Protein AF-A0AAN6D6W1-F1 (afdb_monomer)

Secondary structure (DSSP, 8-state):
--PPPPTT-HHHHHHHHHHHHHHHHHHHHH---HHHHHHHHHHHHHHHHHGGG---HHHHHHHS--------

pLDDT: mean 76.35, std 18.58, range [40.22, 95.0]

Organism: NCBI:txid1937702

Solvent-accessible surface area (backbone atoms only — not comparable to full-atom values): 4481 Å² total; per-residue (Å²): 132,88,74,78,60,52,66,92,33,76,67,37,52,53,50,52,55,50,48,54,54,48,54,52,49,53,46,50,76,76,34,87,49,68,70,62,34,52,54,50,50,52,50,52,51,50,55,54,59,72,53,67,76,62,69,50,63,69,58,58,62,66,71,54,73,72,79,76,76,82,85,127

Radius of gyration: 14.04 Å; Cα contacts (8 Å, |Δi|>4): 26; chains: 1; bounding box: 32×28×38 Å

Foldseek 3Di:
DPDLDQQPDPVVVVVLVVVLVVQLVVLCVPDVDPVVSVVVNVVSVVVSVVCNPVNDSVVVVVVPDDPPPDDD

Structure (mmCIF, N/CA/C/O backbone):
data_AF-A0AAN6D6W1-F1
#
_entry.id   AF-A0AAN6D6W1-F1
#
loop_
_atom_site.group_PDB
_atom_site.id
_atom_site.type_symbol
_atom_site.label_atom_id
_atom_site.label_alt_id
_atom_site.label_comp_id
_atom_site.label_asym_id
_atom_site.label_entity_id
_atom_site.label_seq_id
_atom_site.pdbx_PDB_ins_code
_atom_site.Cartn_x
_atom_site.Cartn_y
_atom_site.Cartn_z
_atom_site.occupancy
_atom_site.B_iso_or_equiv
_atom_site.auth_seq_id
_atom_site.auth_comp_id
_atom_site.auth_asym_id
_atom_site.auth_atom_id
_atom_site.pdbx_PDB_model_num
ATOM 1 N N . MET A 1 1 ? 1.287 -13.100 25.652 1.00 40.22 1 MET A N 1
ATOM 2 C CA . MET A 1 1 ? -0.097 -13.501 25.312 1.00 40.22 1 MET A CA 1
ATOM 3 C C . MET A 1 1 ? -0.455 -12.923 23.952 1.00 40.22 1 MET A C 1
ATOM 5 O O . MET A 1 1 ? -0.505 -11.707 23.821 1.00 40.22 1 MET A O 1
ATOM 9 N N . SER A 1 2 ? -0.622 -13.758 22.925 1.00 48.84 2 SER A N 1
ATOM 10 C CA . SER A 1 2 ? -1.101 -13.313 21.612 1.00 48.84 2 SER A CA 1
ATOM 11 C C . SER A 1 2 ? -2.583 -12.953 21.725 1.00 48.84 2 SER A C 1
ATOM 13 O O . SER A 1 2 ? -3.447 -13.825 21.767 1.00 48.84 2 SER A O 1
ATOM 15 N N . LYS A 1 3 ? -2.867 -11.653 21.840 1.00 59.03 3 LYS A N 1
ATOM 16 C CA . LYS A 1 3 ? -4.228 -11.112 21.852 1.00 59.03 3 LYS A CA 1
ATOM 17 C C . LYS A 1 3 ? -4.892 -11.491 20.528 1.00 59.03 3 LYS A C 1
ATOM 19 O O . LYS A 1 3 ? -4.396 -11.111 19.469 1.00 59.03 3 LYS A O 1
ATOM 24 N N . THR A 1 4 ? -5.960 -12.282 20.577 1.00 64.19 4 THR A N 1
ATOM 25 C CA . THR A 1 4 ? -6.748 -12.607 19.385 1.00 64.19 4 THR A CA 1
ATOM 26 C C . THR A 1 4 ? -7.268 -11.285 18.813 1.00 64.19 4 THR A C 1
ATOM 28 O O . THR A 1 4 ? -7.914 -10.541 19.557 1.00 64.19 4 THR A O 1
ATOM 31 N N . PRO A 1 5 ? -6.931 -10.920 17.563 1.00 66.31 5 PRO A N 1
ATOM 32 C CA . PRO A 1 5 ? -7.322 -9.628 17.025 1.00 66.31 5 PRO A CA 1
ATOM 33 C C . PRO A 1 5 ? -8.842 -9.595 16.888 1.00 66.31 5 PRO A C 1
ATOM 35 O O . PRO A 1 5 ? -9.428 -10.390 16.158 1.00 66.31 5 PRO A O 1
ATOM 38 N N . VAL A 1 6 ? -9.477 -8.684 17.624 1.00 72.25 6 VAL A N 1
ATOM 39 C CA . VAL A 1 6 ? -10.907 -8.416 17.471 1.00 72.25 6 VAL A CA 1
ATOM 40 C C . VAL A 1 6 ? -11.093 -7.729 16.113 1.00 72.25 6 VAL A C 1
ATOM 42 O O . VAL A 1 6 ? -10.435 -6.707 15.866 1.00 72.25 6 VAL A O 1
ATOM 45 N N . PRO A 1 7 ? -11.938 -8.267 15.216 1.00 72.56 7 PRO A N 1
ATOM 46 C CA . PRO A 1 7 ? -12.1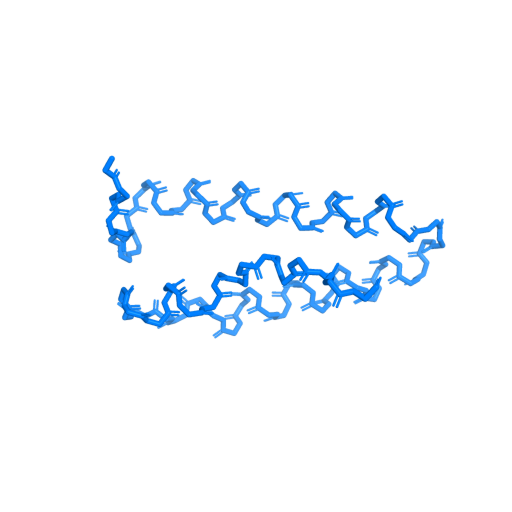66 -7.675 13.904 1.00 72.56 7 PRO A CA 1
ATOM 47 C C . PRO A 1 7 ? -12.670 -6.236 14.067 1.00 72.56 7 PRO A C 1
ATOM 49 O O . PRO A 1 7 ? -13.385 -5.915 15.013 1.00 72.56 7 PRO A O 1
ATOM 52 N N . PHE A 1 8 ? -12.229 -5.344 13.178 1.00 73.94 8 PHE A N 1
ATOM 53 C CA . PHE A 1 8 ? -12.592 -3.915 13.172 1.00 73.94 8 PHE A CA 1
ATOM 54 C C . PHE A 1 8 ? -12.309 -3.111 14.465 1.00 73.94 8 PHE A C 1
ATOM 56 O O . PHE A 1 8 ? -12.685 -1.945 14.550 1.00 73.94 8 PHE A O 1
ATOM 63 N N . SER A 1 9 ? -11.578 -3.665 15.442 1.00 83.31 9 SER A N 1
ATOM 64 C CA . SER A 1 9 ? -11.089 -2.909 16.604 1.00 83.31 9 SER A CA 1
ATOM 65 C C . SER A 1 9 ? -10.038 -1.865 16.187 1.00 83.31 9 SER A C 1
ATOM 67 O O . SER A 1 9 ? -9.223 -2.142 15.298 1.00 83.31 9 SER A O 1
ATOM 69 N N . PRO A 1 10 ? -9.956 -0.696 16.855 1.00 83.88 10 PRO A N 1
ATOM 70 C CA . PRO A 1 10 ? -8.895 0.289 16.622 1.00 83.88 10 PRO A CA 1
ATOM 71 C C . PRO A 1 10 ? -7.478 -0.297 16.745 1.00 83.88 10 PRO A C 1
ATOM 73 O O . PRO A 1 10 ? -6.550 0.164 16.081 1.00 83.88 10 PRO A O 1
ATOM 76 N N . GLU A 1 11 ? -7.291 -1.337 17.558 1.00 82.31 11 GLU A N 1
ATOM 77 C CA . GLU A 1 11 ? -6.012 -2.045 17.690 1.00 82.31 11 GLU A CA 1
ATOM 78 C C . GLU A 1 11 ? -5.703 -2.905 16.457 1.00 82.31 11 GLU A C 1
ATOM 80 O O . GLU A 1 11 ? -4.562 -2.947 15.983 1.00 82.31 11 GLU A O 1
ATOM 85 N N . ASN A 1 12 ? -6.728 -3.555 15.901 1.00 82.38 12 ASN A N 1
ATOM 86 C CA . ASN A 1 12 ? -6.607 -4.342 14.680 1.00 82.38 12 ASN A CA 1
ATOM 87 C C . ASN A 1 12 ? -6.293 -3.436 13.486 1.00 82.38 12 ASN A C 1
ATOM 89 O O . ASN A 1 12 ? -5.371 -3.722 12.731 1.00 82.38 12 ASN A O 1
ATOM 93 N N . ILE A 1 13 ? -6.952 -2.277 13.381 1.00 84.75 13 ILE A N 1
ATOM 94 C CA . ILE A 1 13 ? -6.664 -1.277 12.340 1.00 84.75 13 ILE A CA 1
ATOM 95 C C . ILE A 1 13 ? -5.188 -0.850 12.384 1.00 84.75 13 ILE A C 1
ATOM 97 O O . ILE A 1 13 ? -4.512 -0.843 11.353 1.00 84.75 13 ILE A O 1
ATOM 101 N N . LYS A 1 14 ? -4.648 -0.554 13.576 1.00 88.19 14 LYS A N 1
ATOM 102 C CA . LYS A 1 14 ? -3.222 -0.212 13.748 1.00 88.19 14 LYS A CA 1
ATOM 103 C C . LYS A 1 14 ? -2.300 -1.355 13.322 1.00 88.19 14 LYS A C 1
ATOM 105 O O . LYS A 1 14 ? -1.273 -1.117 12.680 1.00 88.19 14 LYS A O 1
ATOM 110 N N . THR A 1 15 ? -2.670 -2.585 13.664 1.00 86.56 15 THR A N 1
ATOM 111 C CA . THR A 1 15 ? -1.899 -3.794 13.350 1.00 86.56 15 THR A CA 1
ATOM 112 C C . THR A 1 15 ? -1.876 -4.055 11.844 1.00 86.56 15 THR A C 1
ATOM 114 O O . THR A 1 15 ? -0.797 -4.184 11.267 1.00 86.56 15 THR A O 1
ATOM 117 N N . VAL A 1 16 ? -3.039 -4.024 11.189 1.00 87.06 16 VAL A N 1
ATOM 118 C CA . VAL A 1 16 ? -3.193 -4.161 9.734 1.00 87.06 16 VAL A CA 1
ATOM 119 C C . VAL A 1 16 ? -2.424 -3.059 9.001 1.00 87.06 16 VAL A C 1
ATOM 121 O O . VAL A 1 16 ? -1.677 -3.351 8.069 1.00 87.06 16 VAL A O 1
ATOM 124 N N . ALA A 1 17 ? -2.507 -1.806 9.461 1.00 88.62 17 ALA A N 1
ATOM 125 C CA . ALA A 1 17 ? -1.749 -0.698 8.878 1.00 88.62 17 ALA A CA 1
ATOM 126 C C . ALA A 1 17 ? -0.226 -0.884 9.014 1.00 88.62 17 ALA A C 1
ATOM 128 O O . ALA A 1 17 ? 0.532 -0.531 8.108 1.00 88.62 17 ALA A O 1
ATOM 129 N N . SER A 1 18 ? 0.242 -1.431 10.141 1.00 90.62 18 SER A N 1
ATOM 130 C CA . SER A 1 18 ? 1.656 -1.767 10.346 1.00 90.62 18 SER A CA 1
ATOM 131 C C . SER A 1 18 ? 2.115 -2.892 9.420 1.00 90.62 18 SER A C 1
ATOM 133 O O . SER A 1 18 ? 3.163 -2.775 8.780 1.00 90.62 18 SER A O 1
ATOM 135 N N . LEU A 1 19 ? 1.300 -3.942 9.293 1.00 89.81 19 LEU A N 1
ATOM 136 C CA . LEU A 1 19 ? 1.561 -5.072 8.410 1.00 89.81 19 LEU A CA 1
ATOM 137 C C . LEU A 1 19 ? 1.636 -4.621 6.950 1.00 89.81 19 LEU A C 1
ATOM 139 O O . LEU A 1 19 ? 2.627 -4.905 6.288 1.00 89.81 19 LEU A O 1
ATOM 143 N N . TYR A 1 20 ? 0.664 -3.832 6.486 1.00 92.94 20 TYR A N 1
ATOM 144 C CA . TYR A 1 20 ? 0.637 -3.290 5.127 1.00 92.94 20 TYR A CA 1
ATOM 145 C C . TYR A 1 20 ? 1.906 -2.491 4.797 1.00 92.94 20 TYR A C 1
ATOM 147 O O . TYR A 1 20 ? 2.564 -2.735 3.783 1.00 92.94 20 TYR A O 1
ATOM 155 N N . ARG A 1 21 ? 2.321 -1.587 5.697 1.00 93.69 21 ARG A N 1
ATOM 156 C CA . ARG A 1 21 ? 3.570 -0.822 5.542 1.00 93.69 21 ARG A CA 1
ATOM 157 C C . ARG A 1 21 ? 4.800 -1.726 5.496 1.00 93.69 21 ARG A C 1
ATOM 159 O O . ARG A 1 21 ? 5.713 -1.468 4.713 1.00 93.69 21 ARG A O 1
ATOM 166 N N . ARG A 1 22 ? 4.846 -2.770 6.330 1.00 94.75 22 ARG A N 1
ATOM 167 C CA . ARG A 1 22 ? 5.954 -3.733 6.341 1.00 94.75 22 ARG A CA 1
ATOM 168 C C . ARG A 1 22 ? 6.001 -4.540 5.044 1.00 94.75 22 ARG A C 1
ATOM 170 O O . ARG A 1 22 ? 7.080 -4.662 4.484 1.00 94.75 22 ARG A O 1
ATOM 177 N N . SER A 1 23 ? 4.861 -5.006 4.537 1.00 93.56 23 SER A N 1
ATOM 178 C CA . SER A 1 23 ? 4.767 -5.738 3.269 1.00 93.56 23 SER A CA 1
ATOM 179 C C . SER A 1 23 ? 5.267 -4.911 2.085 1.00 93.56 23 SER A C 1
AT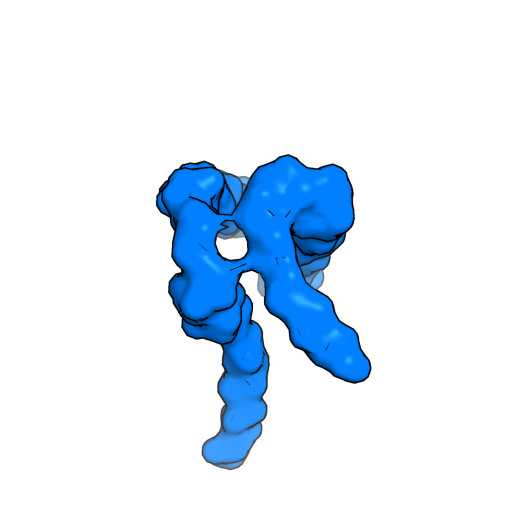OM 181 O O . SER A 1 23 ? 6.032 -5.423 1.272 1.00 93.56 23 SER A O 1
ATOM 183 N N . LEU A 1 24 ? 4.897 -3.627 2.009 1.00 93.94 24 LEU A N 1
ATOM 184 C CA . LEU A 1 24 ? 5.402 -2.729 0.966 1.00 93.94 24 LEU A CA 1
ATOM 185 C C . LEU A 1 24 ? 6.910 -2.498 1.079 1.00 93.94 24 LEU A C 1
ATOM 187 O O . LEU A 1 24 ? 7.602 -2.535 0.067 1.00 93.94 24 LEU A O 1
ATOM 191 N N . ARG A 1 25 ? 7.431 -2.296 2.297 1.00 94.38 25 ARG A N 1
ATOM 192 C CA . ARG A 1 25 ? 8.874 -2.117 2.507 1.00 94.38 25 ARG A CA 1
ATOM 193 C C . ARG A 1 25 ? 9.655 -3.366 2.112 1.00 94.38 25 ARG A C 1
ATOM 195 O O . ARG A 1 25 ? 10.575 -3.257 1.322 1.00 94.38 25 ARG A O 1
ATOM 202 N N . THR A 1 26 ? 9.224 -4.542 2.563 1.00 94.75 26 THR A N 1
ATOM 203 C CA . THR A 1 26 ? 9.838 -5.810 2.157 1.00 94.75 26 THR A CA 1
ATOM 204 C C . THR A 1 26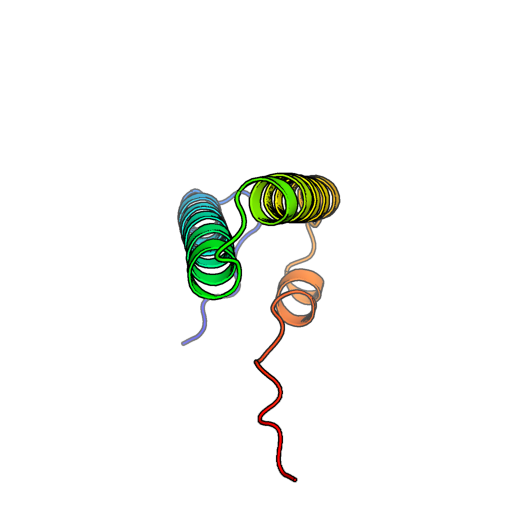 ? 9.800 -5.973 0.637 1.00 94.75 26 THR A C 1
ATOM 206 O O . THR A 1 26 ? 10.815 -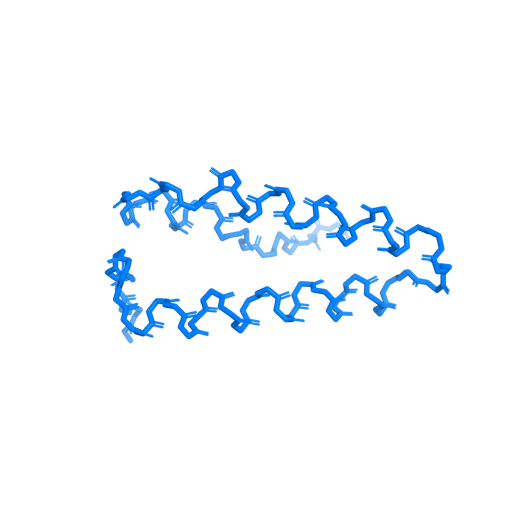6.306 0.042 1.00 94.75 26 THR A O 1
ATOM 209 N N . ALA A 1 27 ? 8.681 -5.670 -0.026 1.00 92.75 27 ALA A N 1
ATOM 210 C CA . ALA A 1 27 ? 8.627 -5.708 -1.487 1.00 92.75 27 ALA A CA 1
ATOM 211 C C . ALA A 1 27 ? 9.605 -4.720 -2.151 1.00 92.75 27 ALA A C 1
ATOM 213 O O . ALA A 1 27 ? 10.165 -5.045 -3.190 1.00 92.75 27 ALA A O 1
ATOM 214 N N . ALA A 1 28 ? 9.828 -3.540 -1.568 1.00 92.50 28 ALA A N 1
ATOM 215 C CA . ALA A 1 28 ? 10.814 -2.581 -2.065 1.00 92.50 28 ALA A CA 1
ATOM 216 C C . ALA A 1 28 ? 12.258 -3.063 -1.853 1.00 92.50 28 ALA A C 1
ATOM 218 O O . ALA A 1 28 ? 13.080 -2.893 -2.746 1.00 92.50 28 ALA A O 1
ATOM 219 N N . ASP A 1 29 ? 12.546 -3.702 -0.715 1.00 93.56 29 ASP A N 1
ATOM 220 C CA . ASP A 1 29 ? 13.873 -4.242 -0.398 1.00 93.56 29 ASP A CA 1
ATOM 221 C C . ASP A 1 29 ? 14.280 -5.357 -1.382 1.00 93.56 29 ASP A C 1
ATOM 223 O O . ASP A 1 29 ? 15.439 -5.446 -1.774 1.00 93.56 29 ASP A O 1
ATOM 227 N N . TRP A 1 30 ? 13.323 -6.190 -1.815 1.00 93.88 30 TRP A N 1
ATOM 228 C CA . TRP A 1 30 ? 13.569 -7.295 -2.754 1.00 93.88 30 TRP A CA 1
ATOM 229 C C . TRP A 1 30 ? 13.485 -6.902 -4.236 1.00 93.88 30 TRP A C 1
ATOM 231 O O . TRP A 1 30 ? 13.976 -7.641 -5.089 1.00 93.88 30 TRP A O 1
ATOM 241 N N . ILE A 1 31 ? 12.825 -5.791 -4.579 1.00 93.62 31 ILE A N 1
ATOM 242 C CA . ILE A 1 31 ? 12.531 -5.430 -5.971 1.00 93.62 31 ILE A CA 1
ATOM 243 C C . ILE A 1 31 ? 13.183 -4.094 -6.319 1.00 93.62 31 ILE A C 1
ATOM 245 O O . ILE A 1 31 ? 12.598 -3.026 -6.152 1.00 93.62 31 ILE A O 1
ATOM 249 N N . ASN A 1 32 ? 14.370 -4.159 -6.921 1.00 90.75 32 ASN A N 1
ATOM 250 C CA . ASN A 1 32 ? 15.105 -2.970 -7.359 1.00 90.75 32 ASN A CA 1
ATOM 251 C C . ASN A 1 32 ? 14.423 -2.233 -8.531 1.00 90.75 32 ASN A C 1
ATOM 253 O O . ASN A 1 32 ? 14.601 -1.028 -8.701 1.00 90.75 32 ASN A O 1
ATOM 257 N N . ARG A 1 33 ? 13.640 -2.937 -9.365 1.00 93.38 33 ARG A N 1
ATOM 258 C CA . ARG A 1 33 ? 12.965 -2.351 -10.537 1.00 93.38 33 ARG A CA 1
ATOM 259 C C . ARG A 1 33 ? 11.608 -1.739 -10.180 1.00 93.38 33 ARG A C 1
ATOM 261 O O . ARG A 1 33 ? 10.697 -2.431 -9.727 1.00 93.38 33 ARG A O 1
ATOM 268 N N . ARG A 1 34 ? 11.430 -0.452 -10.503 1.00 91.62 34 ARG A N 1
ATOM 269 C CA . ARG A 1 34 ? 10.215 0.319 -10.179 1.00 91.62 34 ARG A CA 1
ATOM 270 C C . ARG A 1 34 ? 8.936 -0.274 -10.787 1.00 91.62 34 ARG A C 1
ATOM 272 O O . ARG A 1 34 ? 7.917 -0.286 -10.102 1.00 91.62 34 ARG A O 1
ATOM 279 N N . ASP A 1 35 ? 8.986 -0.786 -12.016 1.00 93.19 35 ASP A N 1
ATOM 280 C CA . ASP A 1 35 ? 7.812 -1.346 -12.713 1.00 93.19 35 ASP A CA 1
ATOM 281 C C . ASP A 1 35 ? 7.272 -2.587 -11.992 1.00 93.19 35 ASP A C 1
ATOM 283 O O . ASP A 1 35 ? 6.087 -2.681 -11.672 1.00 93.19 35 ASP A O 1
ATOM 287 N N . PHE A 1 36 ? 8.175 -3.508 -11.646 1.00 93.69 36 PHE A N 1
ATOM 288 C CA . PHE A 1 36 ? 7.841 -4.714 -10.894 1.00 93.69 36 PHE A CA 1
ATOM 289 C C . PHE A 1 36 ? 7.359 -4.3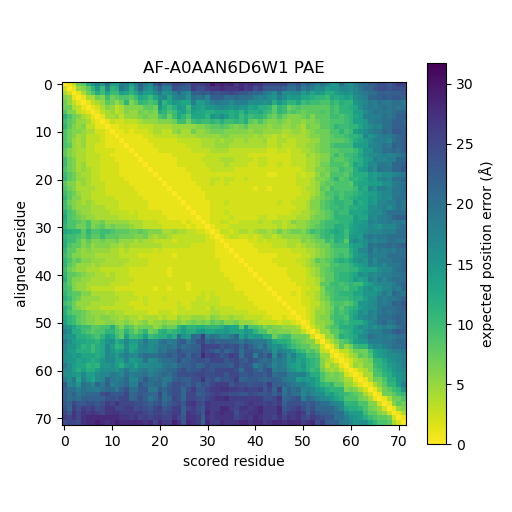81 -9.486 1.00 93.69 36 PHE A C 1
ATOM 291 O O . PHE A 1 36 ? 6.395 -4.981 -9.012 1.00 93.69 36 PHE A O 1
ATOM 298 N N . TYR A 1 37 ? 7.967 -3.383 -8.836 1.00 94.88 37 TYR A N 1
ATOM 299 C CA . TYR A 1 37 ? 7.498 -2.917 -7.536 1.00 94.88 37 TYR A CA 1
ATOM 300 C C . TYR A 1 37 ? 6.066 -2.376 -7.622 1.00 94.88 37 TYR A C 1
ATOM 302 O O . TYR A 1 37 ? 5.246 -2.683 -6.761 1.00 94.88 37 TYR A O 1
ATOM 310 N N . ARG A 1 38 ? 5.722 -1.614 -8.670 1.00 93.50 38 ARG A N 1
ATOM 311 C CA . ARG A 1 38 ? 4.353 -1.111 -8.872 1.00 93.50 38 ARG A CA 1
ATOM 312 C C . ARG A 1 38 ? 3.352 -2.248 -9.061 1.00 93.50 38 ARG A C 1
ATOM 314 O O . ARG A 1 38 ? 2.311 -2.226 -8.406 1.00 93.50 38 ARG A O 1
ATOM 321 N N . ALA A 1 39 ? 3.685 -3.247 -9.877 1.00 95.00 39 ALA A N 1
ATOM 322 C CA . ALA A 1 39 ? 2.847 -4.430 -10.061 1.00 95.00 39 ALA A CA 1
ATOM 323 C C . ALA A 1 39 ? 2.650 -5.197 -8.740 1.00 95.00 39 ALA A C 1
ATOM 325 O O . ALA A 1 39 ? 1.522 -5.511 -8.362 1.00 95.00 39 ALA A O 1
ATOM 326 N N . LYS A 1 40 ? 3.728 -5.414 -7.976 1.00 93.38 40 LYS A N 1
ATOM 327 C CA . LYS A 1 40 ? 3.659 -6.084 -6.670 1.00 93.38 40 LYS A CA 1
ATOM 328 C C . LYS A 1 40 ? 2.922 -5.277 -5.610 1.00 93.38 40 LYS A C 1
ATOM 330 O O . LYS A 1 40 ? 2.170 -5.852 -4.833 1.00 93.38 40 LYS A O 1
ATOM 335 N N . ALA A 1 41 ? 3.063 -3.957 -5.594 1.00 93.38 41 ALA A N 1
ATOM 336 C CA . ALA A 1 41 ? 2.306 -3.095 -4.694 1.00 93.38 41 ALA A CA 1
ATOM 337 C C . ALA A 1 41 ? 0.797 -3.146 -4.994 1.00 93.38 41 ALA A C 1
ATOM 339 O O . ALA A 1 41 ? -0.007 -3.184 -4.061 1.00 93.38 41 ALA A O 1
ATOM 340 N N . ALA A 1 42 ? 0.407 -3.189 -6.274 1.00 94.31 42 ALA A N 1
ATOM 341 C CA . ALA A 1 42 ? -0.988 -3.365 -6.675 1.00 94.31 42 ALA A CA 1
ATOM 342 C C . ALA A 1 42 ? -1.534 -4.735 -6.240 1.00 94.31 42 ALA A C 1
ATOM 344 O O . ALA A 1 42 ? -2.628 -4.810 -5.683 1.00 94.31 42 ALA A O 1
ATOM 345 N N . GLU A 1 43 ? -0.744 -5.798 -6.408 1.00 94.00 43 GLU A N 1
ATOM 346 C CA . GLU A 1 43 ? -1.087 -7.146 -5.944 1.00 94.00 43 GLU A CA 1
ATOM 347 C C . GLU A 1 43 ? -1.258 -7.203 -4.416 1.00 94.00 43 GLU A C 1
ATOM 349 O O . GLU A 1 43 ? -2.256 -7.728 -3.925 1.00 94.00 43 GLU A O 1
ATOM 354 N N . ILE A 1 44 ? -0.327 -6.617 -3.651 1.00 92.00 44 ILE A N 1
ATOM 355 C CA . ILE A 1 44 ? -0.427 -6.517 -2.188 1.00 92.00 44 ILE A CA 1
ATOM 356 C C . ILE A 1 44 ? -1.715 -5.783 -1.810 1.00 92.00 44 ILE A C 1
ATOM 358 O O . ILE A 1 44 ? -2.479 -6.281 -0.988 1.00 92.00 44 ILE A O 1
ATOM 362 N N . ARG A 1 45 ? -2.007 -4.637 -2.435 1.00 92.06 45 ARG A N 1
ATOM 363 C CA . ARG A 1 45 ? -3.242 -3.891 -2.166 1.00 92.06 45 ARG A CA 1
ATOM 364 C C . ARG A 1 45 ? -4.490 -4.726 -2.451 1.00 92.06 45 ARG A C 1
ATOM 366 O O . ARG A 1 45 ? -5.395 -4.735 -1.624 1.00 92.06 45 ARG A O 1
ATOM 373 N N . HIS A 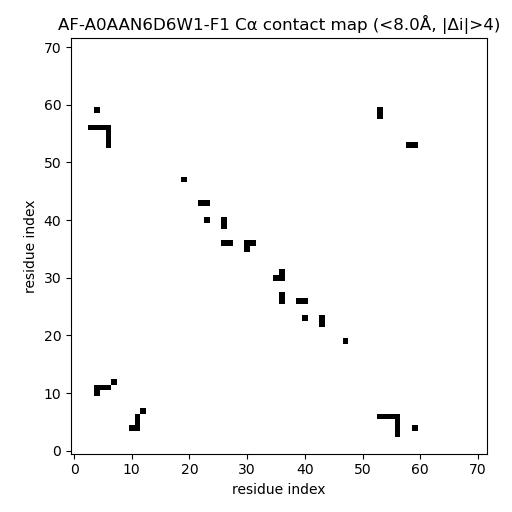1 46 ? -4.524 -5.440 -3.574 1.00 91.56 46 HIS A N 1
ATOM 374 C CA . HIS A 1 46 ? -5.647 -6.304 -3.930 1.00 91.56 46 HIS A CA 1
ATOM 375 C C . HIS A 1 46 ? -5.866 -7.406 -2.887 1.00 91.56 46 HIS A C 1
ATOM 377 O O . HIS A 1 46 ? -6.983 -7.579 -2.409 1.00 91.56 46 HIS A O 1
ATOM 383 N N . ARG A 1 47 ? -4.793 -8.080 -2.456 1.00 87.31 47 ARG A N 1
ATOM 384 C CA . ARG A 1 47 ? -4.855 -9.108 -1.406 1.00 87.31 47 ARG A CA 1
ATOM 385 C C . ARG A 1 47 ? -5.403 -8.548 -0.092 1.00 87.31 47 ARG A C 1
ATOM 387 O O . ARG A 1 47 ? -6.239 -9.188 0.536 1.00 87.31 47 ARG A O 1
ATOM 394 N N . PHE A 1 48 ? -4.973 -7.356 0.324 1.00 88.19 48 PHE A N 1
ATOM 395 C CA . PHE A 1 48 ? -5.500 -6.719 1.537 1.00 88.19 48 PHE A CA 1
ATOM 396 C C . PHE A 1 48 ? -6.983 -6.336 1.403 1.00 88.19 48 PHE A C 1
ATOM 398 O O . PHE A 1 48 ? -7.727 -6.508 2.363 1.00 88.19 48 PHE A O 1
ATOM 405 N N . GLU A 1 49 ? -7.429 -5.877 0.229 1.00 86.50 49 GLU A N 1
ATOM 406 C CA . GLU A 1 49 ? -8.845 -5.555 -0.004 1.00 86.50 49 GLU A CA 1
ATOM 407 C C . GLU A 1 49 ? -9.723 -6.815 -0.016 1.00 86.50 49 GLU A C 1
ATOM 409 O O . GLU A 1 49 ? -10.782 -6.824 0.602 1.00 86.50 49 GLU A O 1
ATOM 414 N N . GLN A 1 50 ? -9.259 -7.912 -0.627 1.00 85.25 50 GLN A N 1
ATOM 415 C CA . GLN A 1 50 ? -9.961 -9.203 -0.599 1.00 85.25 50 GLN A CA 1
ATOM 416 C C . GLN A 1 50 ? -10.146 -9.737 0.828 1.00 85.25 50 GLN A C 1
ATOM 418 O O . GLN A 1 50 ? -11.168 -10.340 1.140 1.00 85.25 50 GLN A O 1
ATOM 423 N N . ASN A 1 51 ? -9.175 -9.486 1.710 1.00 76.12 51 ASN A N 1
ATOM 424 C CA . ASN A 1 51 ? -9.208 -9.935 3.102 1.00 76.12 51 ASN A CA 1
ATOM 425 C C . ASN A 1 51 ? -9.873 -8.922 4.055 1.00 76.12 51 ASN A C 1
ATOM 427 O O . ASN A 1 51 ? -9.926 -9.154 5.262 1.00 76.12 51 ASN A O 1
ATOM 431 N N . ARG A 1 52 ? -10.405 -7.802 3.545 1.00 71.06 52 ARG A N 1
ATOM 432 C CA . ARG A 1 52 ? -11.039 -6.748 4.356 1.00 71.06 52 ARG A CA 1
ATOM 433 C C . ARG A 1 52 ? -12.306 -7.219 5.074 1.00 71.06 52 ARG A C 1
ATOM 435 O O . ARG A 1 52 ? -12.624 -6.702 6.143 1.00 71.06 52 ARG A O 1
ATOM 442 N N . ASN A 1 53 ? -13.003 -8.197 4.499 1.00 65.31 53 ASN A N 1
ATOM 443 C CA . ASN A 1 53 ? -14.270 -8.717 5.015 1.00 65.31 53 ASN A CA 1
ATOM 444 C C . ASN A 1 53 ? -14.100 -9.961 5.899 1.00 65.31 53 ASN A C 1
ATOM 446 O O . ASN A 1 53 ? -15.10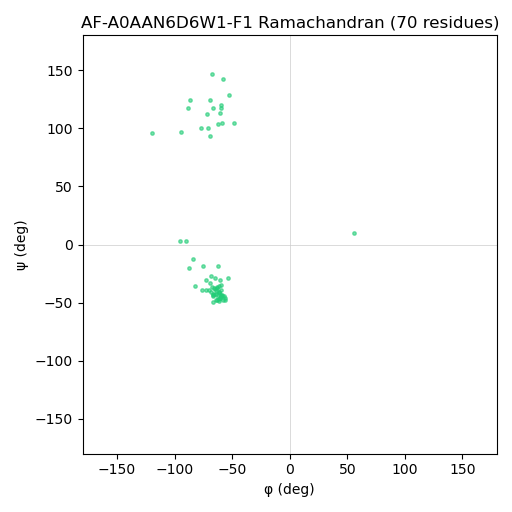0 -10.509 6.366 1.00 65.31 53 ASN A O 1
ATOM 450 N N . VAL A 1 54 ? -12.860 -10.396 6.151 1.00 61.88 54 VAL A N 1
ATOM 451 C CA . VAL A 1 54 ? -12.571 -11.538 7.024 1.00 61.88 54 VAL A CA 1
ATOM 452 C C . VAL A 1 54 ? -12.903 -11.136 8.461 1.00 61.88 54 VAL A C 1
ATOM 454 O O . VAL A 1 54 ? -12.116 -10.504 9.166 1.00 61.88 54 VAL A O 1
ATOM 457 N N . SER A 1 55 ? -14.135 -11.449 8.858 1.00 54.34 55 SER A N 1
ATOM 458 C CA . SER A 1 55 ? -14.679 -11.196 10.195 1.00 54.34 55 SER A CA 1
ATOM 459 C C . SER A 1 55 ? -14.310 -12.297 11.188 1.00 54.34 55 SER A C 1
ATOM 461 O O . SER A 1 55 ? -14.491 -12.103 12.387 1.00 54.34 55 SER A O 1
ATOM 463 N N . ASP A 1 56 ? -13.787 -13.434 10.716 1.00 56.03 56 ASP A N 1
ATOM 464 C CA . ASP A 1 56 ? -13.470 -14.574 11.570 1.00 56.03 56 ASP A CA 1
ATOM 465 C C . ASP A 1 56 ? -12.036 -14.475 12.148 1.00 56.03 56 ASP A C 1
ATOM 467 O O . ASP A 1 56 ? -11.047 -14.492 11.401 1.00 56.03 56 ASP A O 1
ATOM 471 N N . PRO A 1 57 ? -11.870 -14.389 13.483 1.00 55.44 57 PRO A N 1
ATOM 472 C CA . PRO A 1 57 ? -10.560 -14.360 14.133 1.00 55.44 57 PRO A CA 1
ATOM 473 C C . PRO A 1 57 ? -9.717 -15.629 13.907 1.00 55.44 57 PRO A C 1
ATOM 475 O O . PRO A 1 57 ? -8.503 -15.597 14.135 1.00 55.44 57 PRO A O 1
ATOM 478 N N . GLN A 1 58 ? -10.331 -16.753 13.508 1.00 53.94 58 GLN A N 1
ATOM 479 C CA . GLN A 1 58 ? -9.628 -17.998 13.173 1.00 53.94 58 GLN A CA 1
ATOM 480 C C . GLN A 1 58 ? -8.953 -17.921 11.796 1.00 53.94 58 GLN A C 1
ATOM 482 O O . GLN A 1 58 ? -7.803 -18.344 11.662 1.00 53.94 58 GLN A O 1
ATOM 487 N N . GLU A 1 59 ? -9.597 -17.306 10.801 1.00 52.84 59 GLU A N 1
ATOM 488 C CA . GLU A 1 59 ? -9.029 -17.145 9.454 1.00 52.84 59 GLU A CA 1
ATOM 489 C C . GLU A 1 59 ? -7.849 -16.159 9.433 1.00 52.84 59 GLU A C 1
ATOM 491 O O . GLU A 1 59 ? -6.856 -16.381 8.737 1.00 52.84 59 GLU A O 1
ATOM 496 N N . LEU A 1 60 ? -7.880 -15.124 10.281 1.00 53.19 60 LEU A N 1
ATOM 497 C CA . LEU A 1 60 ? -6.767 -14.181 10.476 1.00 53.19 60 LEU A CA 1
ATOM 498 C C . LEU A 1 60 ? -5.472 -14.848 10.977 1.00 53.19 60 LEU A C 1
ATOM 500 O O . LEU A 1 60 ? -4.373 -14.386 10.661 1.00 53.19 60 LEU A O 1
ATOM 504 N N . LYS A 1 61 ? -5.570 -15.937 11.753 1.00 54.03 61 LYS A N 1
ATOM 505 C CA . LYS A 1 61 ? -4.391 -16.708 12.190 1.00 54.03 61 LYS A CA 1
ATOM 506 C C . LYS A 1 61 ? -3.775 -17.527 11.059 1.00 54.03 61 LYS A C 1
ATOM 508 O O . LYS A 1 61 ? -2.567 -17.743 11.081 1.00 54.03 61 LYS A O 1
ATOM 513 N N . VAL A 1 62 ? -4.585 -17.976 10.102 1.00 54.81 62 VAL A N 1
ATOM 514 C CA . VAL A 1 62 ? -4.143 -18.789 8.960 1.00 54.81 62 VAL A CA 1
ATOM 515 C C . VAL A 1 62 ? -3.570 -17.907 7.848 1.00 54.81 62 VAL A C 1
ATOM 517 O O . VAL A 1 62 ? -2.581 -18.279 7.221 1.00 54.81 62 VAL A O 1
ATOM 520 N N . SER A 1 63 ? -4.135 -16.713 7.639 1.00 53.66 63 SER A N 1
ATOM 521 C CA . SER A 1 63 ? -3.693 -15.784 6.590 1.00 53.66 63 SER A CA 1
ATOM 522 C C . SER A 1 63 ? -2.391 -15.053 6.910 1.00 53.66 63 SER A C 1
ATOM 524 O O . SER A 1 63 ? -1.747 -14.549 5.992 1.00 53.66 63 SER A O 1
ATOM 526 N N . CYS A 1 64 ? -1.974 -15.004 8.180 1.00 41.22 64 CYS A N 1
ATOM 527 C CA . CYS A 1 64 ? -0.650 -14.537 8.573 1.00 41.22 64 CYS A CA 1
ATOM 528 C C . CYS A 1 64 ? 0.360 -15.657 8.272 1.00 41.22 64 CYS A C 1
ATOM 530 O O . CYS A 1 64 ? 0.459 -16.613 9.049 1.00 41.22 64 CYS A O 1
ATOM 532 N N . PRO A 1 65 ? 1.112 -15.595 7.157 1.00 47.28 65 PRO A N 1
ATOM 533 C CA . PRO A 1 65 ? 2.026 -16.665 6.833 1.00 47.28 65 PRO A CA 1
ATOM 534 C C . PRO A 1 65 ? 3.175 -16.573 7.832 1.00 47.28 65 PRO A C 1
ATOM 536 O O . PRO A 1 65 ? 3.962 -15.620 7.816 1.00 47.28 65 PRO A O 1
ATOM 539 N N . ARG A 1 66 ? 3.282 -17.565 8.724 1.00 49.72 66 ARG A N 1
ATOM 540 C CA . ARG A 1 66 ? 4.563 -17.832 9.380 1.00 49.72 66 ARG A CA 1
ATOM 541 C C . ARG A 1 66 ? 5.593 -17.978 8.258 1.00 49.72 66 ARG A C 1
ATOM 543 O O . ARG A 1 66 ? 5.325 -18.747 7.333 1.00 49.72 66 ARG A O 1
ATOM 550 N N . PRO A 1 67 ? 6.729 -17.258 8.297 1.00 44.56 67 PRO A N 1
ATOM 551 C CA . PRO A 1 67 ? 7.771 -17.481 7.316 1.00 44.56 67 PRO A CA 1
ATOM 552 C C . PRO A 1 67 ? 8.188 -18.936 7.487 1.00 44.56 67 PRO A C 1
ATOM 554 O O . PRO A 1 67 ? 8.663 -19.330 8.554 1.00 44.56 67 PRO A O 1
ATOM 557 N N . LEU A 1 68 ? 7.906 -19.748 6.470 1.00 48.03 68 LEU A N 1
ATOM 558 C CA . LEU A 1 68 ? 8.469 -21.076 6.365 1.00 48.03 68 LEU A CA 1
ATOM 559 C C . LEU A 1 68 ? 9.979 -20.860 6.347 1.00 48.03 68 LEU A C 1
ATOM 561 O O . LEU A 1 68 ? 10.537 -20.347 5.379 1.00 48.03 68 LEU A O 1
ATOM 565 N N . MET A 1 69 ? 10.601 -21.157 7.486 1.00 43.62 69 MET A N 1
ATOM 566 C CA . MET A 1 69 ? 12.011 -21.482 7.577 1.00 43.62 69 MET A CA 1
ATOM 567 C C . MET A 1 69 ? 12.269 -22.522 6.490 1.00 43.62 69 MET A C 1
ATOM 569 O O . MET A 1 69 ? 11.834 -23.665 6.616 1.00 43.62 69 MET A O 1
ATOM 573 N N . LEU A 1 70 ? 12.895 -22.096 5.391 1.00 42.06 70 LEU A N 1
ATOM 574 C CA . LEU A 1 70 ? 13.511 -23.018 4.453 1.00 42.06 70 LEU A CA 1
ATOM 575 C C . LEU A 1 70 ? 14.616 -23.737 5.228 1.00 42.06 70 LEU A C 1
ATOM 577 O O . LEU A 1 70 ? 15.662 -23.162 5.512 1.00 42.06 70 LEU A O 1
ATOM 581 N N . THR A 1 71 ? 14.347 -24.981 5.602 1.00 49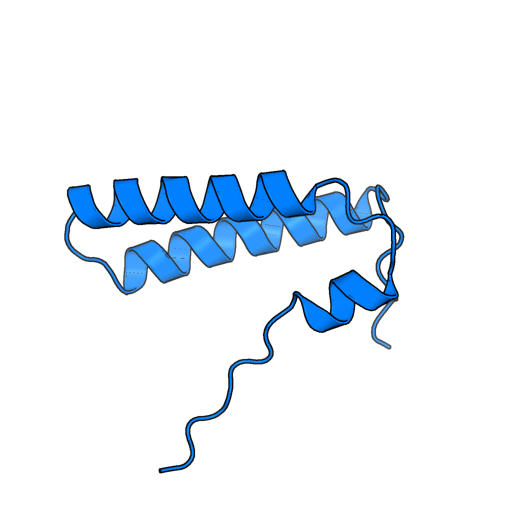.12 71 THR A N 1
ATOM 582 C CA . THR A 1 71 ? 15.377 -25.980 5.852 1.00 49.12 71 THR A CA 1
ATOM 583 C C . THR A 1 71 ? 15.539 -26.755 4.553 1.00 49.12 71 THR A C 1
ATOM 585 O O . THR A 1 71 ? 14.737 -27.645 4.278 1.00 49.12 71 THR A O 1
ATOM 588 N N . ILE A 1 72 ? 16.530 -26.364 3.751 1.00 55.97 72 ILE A N 1
ATOM 589 C CA . ILE A 1 72 ? 17.299 -27.233 2.850 1.00 55.97 72 ILE A CA 1
ATOM 590 C C . ILE A 1 72 ? 18.737 -26.729 2.912 1.00 55.97 72 ILE A C 1
ATOM 592 O O . ILE A 1 72 ? 18.905 -25.492 2.800 1.00 55.97 72 ILE A O 1
#

Sequence (72 aa):
MSKTPVPFSPENIKTVASLYRRSLRTAADWINR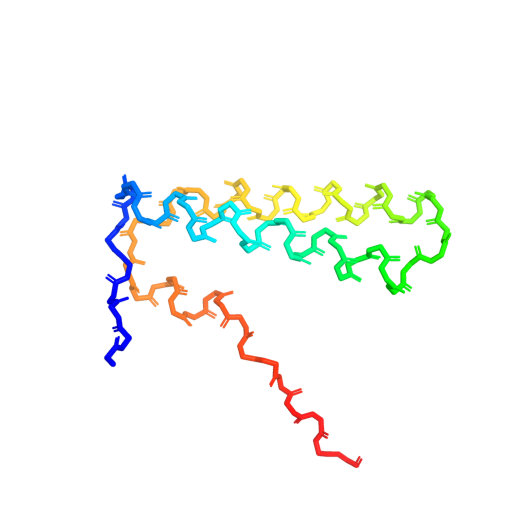RDFYRAKAAEIRHRFEQNRNVSDPQELKVSCPRPLMLTI

InterPro domains:
  IPR008011 Complex 1 LYR protein domain [PF05347] (15-61)
  IPR033034 NADH dehydrogenase [ubiquinone] 1 beta subcomplex subunit 9 [PTHR12868] (14-60)

Mean predicted aligned error: 10.19 Å